Protein AF-A0A9D6EK93-F1 (afdb_monomer_lite)

pLDDT: mean 89.86, std 14.56, range [37.66, 98.38]

Foldseek 3Di:
DDPPPPPQPWDKAKWFFALDKDFDDPQLLVLQCVLCVVVVNNCVSVQWGIWGWTADPNDIDTATEGPVVNVVCNVPDDGRFIKIFTWTFRQDTPNRTYIYTDDMDGDDDD

Radius of gyration: 14.49 Å; chains: 1; bounding box: 27×33×51 Å

Sequence (110 aa):
MKERIAEEIPIRSTAAYSGQFRAIPEDSRRLIAAWAESFNIPGMPQAFQRELKVVEAGIAYWVPVQEVLVRSMTAELRLKEEIELYVIYIGQVEGRHLFLVNEFVHEVPH

Secondary structure (DSSP, 8-state):
---------PEEEEEEEEEEEEEPPHHHHHHHHHHHHHTT-TTSGGGEEEEEEEEETTEEEEEEEEHHHHHHHHHHPPTT-EEEEEEEEEEEETTEEEEEEEEEE-----

Structure (mmCIF, N/CA/C/O backbone):
data_AF-A0A9D6EK93-F1
#
_entry.id   AF-A0A9D6EK93-F1
#
loop_
_atom_site.group_PDB
_atom_site.id
_atom_site.type_symbol
_atom_site.label_atom_id
_atom_site.label_alt_id
_atom_site.label_comp_id
_atom_site.label_asym_id
_atom_site.label_entity_id
_atom_site.label_seq_id
_atom_site.pdbx_PDB_ins_code
_atom_site.Cartn_x
_atom_site.Cartn_y
_atom_site.Cartn_z
_atom_site.occupancy
_atom_site.B_iso_or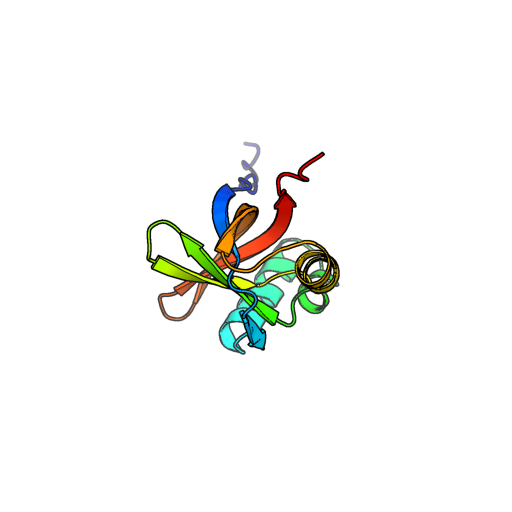_equiv
_atom_site.auth_seq_id
_atom_site.auth_comp_id
_atom_site.auth_asym_id
_atom_site.auth_atom_id
_atom_site.pdbx_PDB_model_num
ATOM 1 N N . MET A 1 1 ? -7.573 9.902 -34.364 1.00 37.66 1 MET A N 1
ATOM 2 C CA . MET A 1 1 ? -8.199 9.132 -33.271 1.00 37.66 1 MET A CA 1
ATOM 3 C C . MET A 1 1 ? -7.282 9.290 -32.071 1.00 37.66 1 MET A C 1
ATOM 5 O O . MET A 1 1 ? -6.190 8.751 -32.111 1.00 37.66 1 MET A O 1
ATOM 9 N N . LYS A 1 2 ? -7.616 10.175 -31.121 1.00 38.91 2 LYS A N 1
ATOM 10 C CA . LYS A 1 2 ? -6.791 10.388 -29.923 1.00 38.91 2 LYS A CA 1
ATOM 11 C C . LYS A 1 2 ? -6.990 9.178 -29.018 1.00 38.91 2 LYS A C 1
ATOM 13 O O . LYS A 1 2 ? -8.119 8.926 -28.601 1.00 38.91 2 LYS A O 1
ATOM 18 N N . GLU A 1 3 ? -5.927 8.418 -28.798 1.00 43.94 3 GLU A N 1
ATOM 19 C CA . GLU A 1 3 ? -5.889 7.353 -27.805 1.00 43.94 3 GLU A CA 1
ATOM 20 C C . GLU A 1 3 ? -6.307 7.949 -26.459 1.00 43.94 3 GLU A C 1
ATOM 22 O O . GLU A 1 3 ? -5.723 8.925 -25.982 1.00 43.94 3 GLU A O 1
ATOM 27 N N . ARG A 1 4 ? -7.384 7.408 -25.883 1.00 42.94 4 ARG A N 1
ATOM 28 C CA . ARG A 1 4 ? -7.703 7.612 -24.473 1.00 42.94 4 ARG A CA 1
ATOM 29 C C . ARG A 1 4 ? -6.539 6.986 -23.720 1.00 42.94 4 ARG A C 1
ATOM 31 O O . ARG A 1 4 ? -6.466 5.765 -23.619 1.00 42.94 4 ARG A O 1
ATOM 38 N N . ILE A 1 5 ? -5.617 7.827 -23.257 1.00 51.28 5 ILE A N 1
ATOM 39 C CA . ILE A 1 5 ? -4.729 7.491 -22.147 1.00 51.28 5 ILE A CA 1
ATOM 40 C C . ILE A 1 5 ? -5.654 6.865 -21.104 1.00 51.28 5 ILE A C 1
ATOM 42 O O . ILE A 1 5 ? -6.708 7.441 -20.820 1.00 51.28 5 ILE A O 1
ATOM 46 N N . ALA A 1 6 ? -5.354 5.650 -20.649 1.00 48.38 6 ALA A N 1
ATOM 47 C CA . ALA A 1 6 ? -6.052 5.083 -19.511 1.00 48.38 6 ALA A CA 1
ATOM 48 C C . ALA A 1 6 ? -5.869 6.094 -18.377 1.00 48.38 6 ALA A C 1
ATOM 50 O O . ALA A 1 6 ? -4.777 6.202 -17.830 1.00 48.38 6 ALA A O 1
ATOM 51 N N . GLU A 1 7 ? -6.881 6.930 -18.138 1.00 51.84 7 GLU A N 1
ATOM 52 C CA . GLU A 1 7 ? -6.898 7.822 -16.991 1.00 51.84 7 GLU A CA 1
ATOM 53 C C . GLU A 1 7 ? -6.687 6.905 -15.794 1.00 51.84 7 GLU A C 1
ATOM 55 O O . GLU A 1 7 ? -7.460 5.967 -15.587 1.00 51.84 7 GLU A O 1
ATOM 60 N N . GLU A 1 8 ? -5.576 7.091 -15.085 1.00 57.56 8 GLU A N 1
ATOM 61 C CA . GLU A 1 8 ? -5.361 6.457 -13.797 1.00 57.56 8 GLU A CA 1
ATOM 62 C C . GLU A 1 8 ? -6.556 6.879 -12.953 1.00 57.56 8 GLU A C 1
ATOM 64 O O . GLU A 1 8 ? -6.672 8.047 -12.602 1.00 57.56 8 GLU A O 1
ATOM 69 N N . ILE A 1 9 ? -7.519 5.984 -12.737 1.00 61.59 9 ILE A N 1
ATOM 70 C CA . ILE A 1 9 ? -8.671 6.302 -11.902 1.00 61.59 9 ILE A CA 1
ATOM 71 C C . ILE A 1 9 ? -8.177 6.098 -10.472 1.00 61.59 9 ILE A C 1
ATOM 73 O O . ILE A 1 9 ? -8.035 4.938 -10.070 1.00 61.59 9 ILE A O 1
ATOM 77 N N . PRO A 1 10 ? -7.860 7.163 -9.707 1.00 70.56 10 PRO A N 1
ATOM 78 C CA . PRO A 1 10 ? -7.551 6.998 -8.301 1.00 70.56 10 PRO A CA 1
ATOM 79 C C . PRO A 1 10 ? -8.768 6.367 -7.630 1.00 70.56 10 PRO A C 1
ATOM 81 O O . PRO A 1 10 ? -9.894 6.860 -7.735 1.00 70.56 10 PRO A O 1
ATOM 84 N N . ILE A 1 11 ? -8.542 5.241 -6.968 1.00 85.81 11 ILE A N 1
ATOM 85 C CA . ILE A 1 11 ? -9.569 4.556 -6.199 1.00 85.81 11 ILE A CA 1
ATOM 86 C C . ILE A 1 11 ? -9.495 5.124 -4.789 1.00 85.81 11 ILE A C 1
ATOM 88 O O . ILE A 1 11 ? -8.446 5.069 -4.146 1.00 85.81 11 ILE A O 1
ATOM 92 N N . ARG A 1 12 ? -10.616 5.667 -4.316 1.00 91.62 12 ARG A N 1
ATOM 93 C CA . ARG A 1 12 ? -10.810 6.014 -2.908 1.00 91.62 12 ARG A CA 1
ATOM 94 C C . ARG A 1 12 ? -11.448 4.818 -2.212 1.00 91.62 12 ARG A C 1
ATOM 96 O O . ARG A 1 12 ? -12.509 4.366 -2.639 1.00 91.62 12 ARG A O 1
ATOM 103 N N . SER A 1 13 ? -10.798 4.302 -1.177 1.00 92.31 13 SER A N 1
ATOM 104 C CA . SER A 1 13 ? -11.292 3.181 -0.368 1.00 92.31 13 SER A CA 1
ATOM 105 C C . SER A 1 13 ? -11.134 3.503 1.114 1.00 92.31 13 SER A C 1
ATOM 107 O O . SER A 1 13 ? -10.170 4.153 1.515 1.00 92.31 13 SER A O 1
ATOM 109 N N . THR A 1 14 ? -12.101 3.063 1.914 1.00 95.50 14 THR A N 1
ATOM 110 C CA . THR A 1 14 ? -12.101 3.223 3.368 1.00 95.50 14 THR A CA 1
ATOM 111 C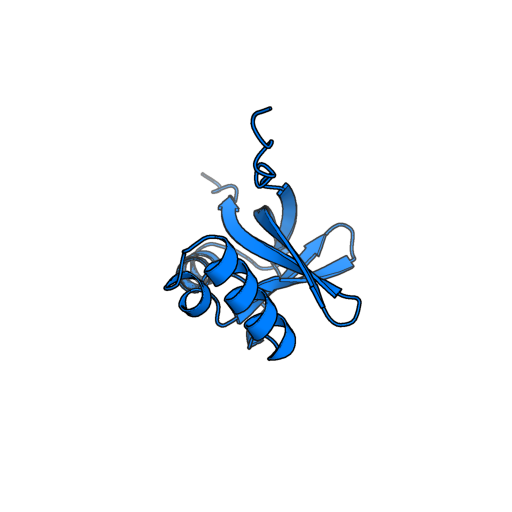 C . THR A 1 14 ? -11.640 1.918 4.005 1.00 95.50 14 THR A C 1
ATOM 113 O O . THR A 1 14 ? -12.235 0.865 3.775 1.00 95.50 14 THR A O 1
ATOM 116 N N . ALA A 1 15 ? -10.587 1.968 4.818 1.00 96.81 15 ALA A N 1
ATOM 117 C CA . ALA A 1 15 ? -10.027 0.785 5.458 1.00 96.81 15 ALA A CA 1
ATOM 118 C C . ALA A 1 15 ? -9.530 1.084 6.876 1.00 96.81 15 ALA A C 1
ATOM 120 O O . ALA A 1 15 ? -9.154 2.204 7.205 1.00 96.81 15 ALA A O 1
ATOM 121 N N . ALA A 1 16 ? -9.481 0.058 7.722 1.00 97.81 16 ALA A N 1
ATOM 122 C CA . ALA A 1 16 ? -8.935 0.171 9.067 1.00 97.81 16 ALA A CA 1
ATOM 123 C C . ALA A 1 16 ? -7.404 0.036 9.058 1.00 97.81 16 ALA A C 1
ATOM 125 O O . ALA A 1 16 ? -6.849 -0.952 8.554 1.00 97.81 16 ALA A O 1
ATOM 126 N N . TYR A 1 17 ? -6.719 0.997 9.680 1.00 98.06 17 TYR A N 1
ATOM 127 C CA . TYR A 1 17 ? -5.270 0.991 9.860 1.00 98.06 17 TYR A CA 1
ATOM 128 C C . TYR A 1 17 ? -4.832 -0.093 10.853 1.00 98.06 17 TYR A C 1
ATOM 130 O O . TYR A 1 17 ? -5.291 -0.144 11.996 1.00 98.06 17 TYR A O 1
ATOM 138 N N . SER A 1 18 ? -3.907 -0.970 10.448 1.00 97.75 18 SER A N 1
ATOM 139 C CA . SER A 1 18 ? -3.423 -2.051 11.324 1.00 97.75 18 SER A CA 1
ATOM 140 C C . SER A 1 18 ? -2.109 -1.750 12.051 1.00 97.75 18 SER A C 1
ATOM 142 O O . SER A 1 18 ? -1.737 -2.507 12.947 1.00 97.75 18 SER A O 1
ATOM 144 N N . GLY A 1 19 ? -1.366 -0.720 11.632 1.00 97.56 19 GLY A N 1
ATOM 145 C CA . GLY A 1 19 ? 0.002 -0.457 12.098 1.00 97.56 19 GLY A CA 1
ATOM 146 C C . GLY A 1 19 ? 1.048 -1.500 11.689 1.00 97.56 19 GLY A C 1
ATOM 147 O O . GLY A 1 19 ? 2.211 -1.379 12.071 1.00 97.56 19 GLY A O 1
ATOM 148 N N . GLN A 1 20 ? 0.672 -2.537 10.932 1.00 98.38 20 GLN A N 1
ATOM 149 C CA . GLN A 1 20 ? 1.595 -3.587 10.510 1.00 98.38 20 GLN A CA 1
ATOM 150 C C . GLN A 1 20 ? 2.200 -3.252 9.147 1.00 98.38 20 GLN A C 1
ATOM 152 O O . GLN A 1 20 ? 1.483 -3.119 8.154 1.00 98.38 20 GLN A O 1
ATOM 157 N N . PHE A 1 21 ? 3.529 -3.205 9.098 1.00 98.19 21 PHE A N 1
ATOM 158 C CA . PHE A 1 21 ? 4.297 -3.031 7.871 1.00 98.19 21 PHE A CA 1
ATOM 159 C C . PHE A 1 21 ? 5.160 -4.261 7.599 1.00 98.19 21 PHE A C 1
ATOM 161 O O . PHE A 1 21 ? 5.642 -4.913 8.528 1.00 98.19 21 PHE A O 1
ATOM 168 N N . ARG A 1 22 ? 5.401 -4.559 6.324 1.00 97.94 22 ARG A N 1
ATOM 169 C CA . ARG A 1 22 ? 6.382 -5.566 5.891 1.00 97.94 22 ARG A CA 1
ATOM 170 C C . ARG A 1 22 ? 7.152 -5.079 4.672 1.00 97.94 22 ARG A C 1
ATOM 172 O O . ARG A 1 22 ? 6.703 -4.160 3.998 1.00 97.94 22 ARG A O 1
ATOM 179 N N . ALA A 1 23 ? 8.290 -5.697 4.374 1.00 98.00 23 ALA A N 1
ATOM 180 C CA . ALA A 1 23 ? 9.004 -5.426 3.129 1.00 98.00 23 ALA A CA 1
ATOM 181 C C . ALA A 1 23 ? 8.154 -5.829 1.913 1.00 98.00 23 ALA A C 1
ATOM 183 O O . ALA A 1 23 ? 7.486 -6.866 1.948 1.00 98.00 23 ALA A O 1
ATOM 184 N N . ILE A 1 24 ? 8.209 -5.040 0.836 1.00 97.12 24 ILE A N 1
ATOM 185 C CA . ILE A 1 24 ? 7.515 -5.386 -0.412 1.00 97.12 24 ILE A CA 1
ATOM 186 C C . ILE A 1 24 ? 8.107 -6.693 -0.978 1.00 97.12 24 ILE A C 1
ATOM 188 O O . ILE A 1 24 ? 9.335 -6.820 -1.057 1.00 97.12 24 ILE A O 1
ATOM 192 N N . PRO A 1 25 ? 7.277 -7.669 -1.380 1.00 96.50 25 PRO A N 1
ATOM 193 C CA . PRO A 1 25 ? 7.715 -8.856 -2.111 1.00 96.50 25 PRO A CA 1
ATOM 194 C C . PRO A 1 25 ? 8.460 -8.521 -3.418 1.00 96.50 25 PRO A C 1
ATOM 196 O O . PRO A 1 25 ? 8.208 -7.502 -4.057 1.00 96.50 25 PRO A O 1
ATOM 199 N N . GLU A 1 26 ? 9.408 -9.360 -3.839 1.00 96.25 26 GLU A N 1
ATOM 200 C CA . GLU A 1 26 ? 10.242 -9.070 -5.019 1.00 96.25 26 GLU A CA 1
ATOM 201 C C . GLU A 1 26 ? 9.441 -8.983 -6.327 1.00 96.25 26 GLU A C 1
ATOM 203 O O . GLU A 1 26 ? 9.712 -8.137 -7.177 1.00 96.25 26 GLU A O 1
ATOM 208 N N . ASP A 1 27 ? 8.434 -9.834 -6.481 1.00 96.50 27 ASP A N 1
ATOM 209 C CA . ASP A 1 27 ? 7.501 -9.830 -7.606 1.00 96.50 27 ASP A CA 1
ATOM 210 C C . ASP A 1 27 ? 6.690 -8.522 -7.670 1.00 96.50 27 ASP A C 1
ATOM 212 O O . ASP A 1 27 ? 6.646 -7.886 -8.724 1.00 96.50 27 ASP A O 1
ATOM 216 N N . SER A 1 28 ? 6.171 -8.046 -6.533 1.00 97.12 28 SER A N 1
ATOM 217 C CA . SER A 1 28 ? 5.531 -6.732 -6.414 1.00 97.12 28 SER A CA 1
ATOM 218 C C . SER A 1 28 ? 6.499 -5.597 -6.781 1.00 97.12 28 SER A C 1
ATOM 220 O O . SER A 1 28 ? 6.131 -4.712 -7.549 1.00 97.12 28 SER A O 1
ATOM 222 N N . ARG A 1 29 ? 7.757 -5.622 -6.306 1.00 96.88 29 ARG A N 1
ATOM 223 C CA . ARG A 1 29 ? 8.769 -4.601 -6.663 1.00 96.88 29 ARG A CA 1
ATOM 224 C C . ARG A 1 29 ? 9.037 -4.543 -8.165 1.00 96.88 29 ARG A C 1
ATOM 226 O O . ARG A 1 29 ? 9.164 -3.452 -8.715 1.00 96.88 29 ARG A O 1
ATOM 233 N N . ARG A 1 30 ? 9.118 -5.701 -8.827 1.00 96.69 30 ARG A N 1
ATOM 234 C CA . ARG A 1 30 ? 9.317 -5.775 -10.283 1.00 96.69 30 ARG A CA 1
ATOM 235 C C . ARG A 1 30 ? 8.139 -5.173 -11.043 1.00 96.69 30 ARG A C 1
ATOM 237 O O . ARG A 1 30 ? 8.370 -4.420 -11.983 1.00 96.69 30 ARG A O 1
ATOM 244 N N . LEU A 1 31 ? 6.905 -5.440 -10.605 1.00 96.94 31 LEU A N 1
ATOM 245 C CA . LEU A 1 31 ? 5.720 -4.823 -11.206 1.00 96.94 31 LEU A CA 1
ATOM 246 C C . LEU A 1 31 ? 5.719 -3.299 -11.022 1.00 96.94 31 LEU A C 1
ATOM 248 O O . LEU A 1 31 ? 5.468 -2.579 -11.981 1.00 96.94 31 LEU A O 1
ATOM 252 N N . ILE A 1 32 ? 6.055 -2.807 -9.826 1.00 96.50 32 ILE A N 1
ATOM 253 C CA . ILE A 1 32 ? 6.156 -1.364 -9.548 1.00 96.50 32 ILE A CA 1
ATOM 254 C C . ILE A 1 32 ? 7.193 -0.700 -10.458 1.00 96.50 32 ILE A C 1
ATOM 256 O O . ILE A 1 32 ? 6.930 0.368 -11.004 1.00 96.50 32 ILE A O 1
ATOM 260 N N . ALA A 1 33 ? 8.354 -1.333 -10.648 1.00 96.62 33 ALA A N 1
ATOM 261 C CA . ALA A 1 33 ? 9.396 -0.824 -11.534 1.00 96.62 33 ALA A CA 1
ATOM 262 C C . ALA A 1 33 ? 8.938 -0.768 -12.998 1.00 96.62 33 ALA A C 1
ATOM 264 O O . ALA A 1 33 ? 9.079 0.273 -13.634 1.00 96.62 33 ALA A O 1
ATOM 265 N N . ALA A 1 34 ? 8.339 -1.850 -13.506 1.00 95.44 34 ALA A N 1
ATOM 266 C CA . ALA A 1 34 ? 7.834 -1.910 -14.877 1.00 95.44 34 ALA A CA 1
ATOM 267 C C . ALA A 1 34 ? 6.702 -0.899 -15.124 1.00 95.44 34 ALA A C 1
ATOM 269 O O . ALA A 1 34 ? 6.676 -0.226 -16.153 1.00 95.44 34 ALA A O 1
ATOM 270 N N . TRP A 1 35 ? 5.788 -0.752 -14.159 1.00 94.88 35 TRP A N 1
ATOM 271 C CA . TRP A 1 35 ? 4.745 0.268 -14.205 1.00 94.88 35 TRP A CA 1
ATOM 272 C C . TRP A 1 35 ? 5.365 1.669 -14.254 1.00 94.88 35 TRP A C 1
ATOM 274 O O . TRP A 1 35 ? 5.097 2.417 -15.189 1.00 94.88 35 TRP A O 1
ATOM 284 N N . ALA A 1 36 ? 6.278 2.002 -13.341 1.00 94.81 36 ALA A N 1
ATOM 285 C CA . ALA A 1 36 ? 6.922 3.313 -13.317 1.00 94.81 36 ALA A CA 1
ATOM 286 C C . ALA A 1 36 ? 7.704 3.630 -14.607 1.00 94.81 36 ALA A C 1
ATOM 288 O O . ALA A 1 36 ? 7.671 4.764 -15.082 1.00 94.81 36 ALA A O 1
ATOM 289 N N . GLU A 1 37 ? 8.375 2.638 -15.198 1.00 95.25 37 GLU A N 1
ATOM 290 C CA . GLU A 1 37 ? 9.051 2.774 -16.492 1.00 95.25 37 GLU A CA 1
ATOM 291 C C . GLU A 1 37 ? 8.055 3.079 -17.620 1.00 95.25 37 GLU A C 1
ATOM 293 O O . GLU A 1 37 ? 8.284 3.999 -18.404 1.00 95.25 37 GLU A O 1
ATOM 298 N N . SER A 1 38 ? 6.910 2.387 -17.654 1.00 93.38 38 SER A N 1
ATOM 299 C CA . SER A 1 38 ? 5.874 2.603 -18.677 1.00 93.38 38 SER A CA 1
ATOM 300 C C . SER A 1 38 ? 5.259 4.009 -18.649 1.00 93.38 38 SER A C 1
ATOM 302 O O . SER A 1 38 ? 4.839 4.514 -19.689 1.00 93.38 38 SER A O 1
ATOM 304 N N . PHE A 1 39 ? 5.270 4.663 -17.483 1.00 89.75 39 PHE A N 1
ATOM 305 C CA . PHE A 1 39 ? 4.809 6.043 -17.291 1.00 89.75 39 PHE A CA 1
ATOM 306 C C . PHE A 1 39 ? 5.951 7.076 -17.288 1.00 89.75 39 PHE A C 1
ATOM 308 O O . PHE A 1 39 ? 5.705 8.262 -17.079 1.00 89.75 39 PHE A O 1
ATOM 315 N N . ASN A 1 40 ? 7.196 6.656 -17.548 1.00 93.06 40 ASN A N 1
ATOM 316 C CA . ASN A 1 40 ? 8.389 7.508 -17.545 1.00 93.06 40 ASN A CA 1
ATOM 317 C C . ASN A 1 40 ? 8.635 8.231 -16.198 1.00 93.06 40 ASN A C 1
ATOM 319 O O . ASN A 1 40 ? 8.985 9.412 -16.160 1.00 93.06 40 ASN A O 1
ATOM 323 N N . ILE A 1 41 ? 8.471 7.507 -15.081 1.00 90.38 41 ILE A N 1
ATOM 324 C CA . ILE A 1 41 ? 8.660 7.999 -13.703 1.00 90.38 41 ILE A CA 1
ATOM 325 C C . ILE A 1 41 ? 9.755 7.184 -12.971 1.00 90.38 41 ILE A C 1
ATOM 327 O O . ILE A 1 41 ? 9.490 6.513 -11.971 1.00 90.38 41 ILE A O 1
ATOM 331 N N . PRO A 1 42 ? 11.022 7.219 -13.422 1.00 80.75 42 PRO A N 1
ATOM 332 C CA . PRO A 1 42 ? 12.072 6.283 -12.985 1.00 80.75 42 PRO A CA 1
ATOM 333 C C . PRO A 1 42 ? 12.475 6.369 -11.496 1.00 80.75 42 PRO A C 1
ATOM 335 O O . PRO A 1 42 ? 13.121 5.454 -10.986 1.00 80.75 42 PRO A O 1
ATOM 338 N N . GLY A 1 43 ? 12.118 7.454 -10.798 1.00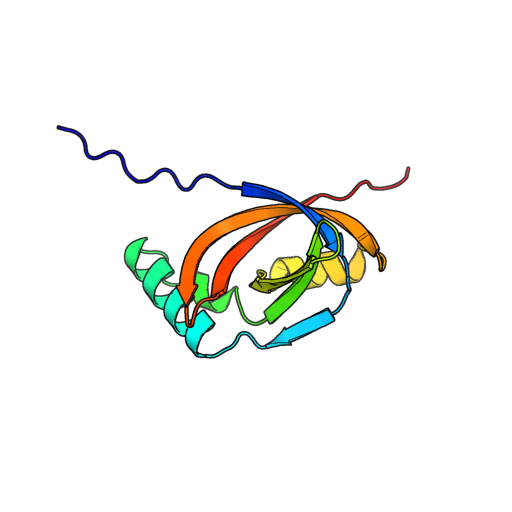 88.19 43 GLY A N 1
ATOM 339 C CA . GLY A 1 43 ? 12.378 7.653 -9.362 1.00 88.19 43 GLY A CA 1
ATOM 340 C C . GLY A 1 43 ? 11.251 7.185 -8.430 1.00 88.19 43 GLY A C 1
ATOM 341 O O . GLY A 1 43 ? 11.390 7.241 -7.209 1.00 88.19 43 GLY A O 1
ATOM 342 N N . MET A 1 44 ? 10.120 6.755 -8.992 1.00 89.94 44 MET A N 1
ATOM 343 C CA . MET A 1 44 ? 8.944 6.338 -8.228 1.00 89.94 44 MET A CA 1
ATOM 344 C C . MET A 1 44 ? 9.142 5.009 -7.477 1.00 89.94 44 MET A C 1
ATOM 346 O O . MET A 1 44 ? 8.738 4.930 -6.317 1.00 89.94 44 MET A O 1
ATOM 350 N N . PRO A 1 45 ? 9.784 3.964 -8.046 1.00 93.81 45 PRO A N 1
ATOM 351 C CA . PRO A 1 45 ? 9.909 2.677 -7.358 1.00 93.81 45 PRO A CA 1
ATOM 352 C C . PRO A 1 45 ? 10.651 2.757 -6.019 1.00 93.81 45 PRO A C 1
ATOM 354 O O . PRO A 1 45 ? 10.334 2.013 -5.096 1.00 93.81 45 PRO A O 1
ATOM 357 N N . GLN A 1 46 ? 11.608 3.679 -5.879 1.00 94.00 46 GLN A N 1
ATOM 358 C CA . GLN A 1 46 ? 12.398 3.874 -4.659 1.00 94.00 46 GLN A CA 1
ATOM 359 C C . GLN A 1 46 ? 11.566 4.457 -3.506 1.00 94.00 46 GLN A C 1
ATOM 361 O O . GLN A 1 46 ? 11.943 4.298 -2.341 1.00 94.00 46 GLN A O 1
ATOM 366 N N . ALA A 1 47 ? 10.435 5.101 -3.819 1.00 94.38 47 ALA A N 1
ATOM 367 C CA . ALA A 1 47 ? 9.488 5.583 -2.822 1.00 94.38 47 ALA A CA 1
ATOM 368 C C . ALA A 1 47 ? 8.739 4.432 -2.134 1.00 94.38 47 ALA A C 1
ATOM 370 O O . ALA A 1 47 ? 8.244 4.623 -1.029 1.00 94.38 47 ALA A O 1
ATOM 371 N N . PHE A 1 48 ? 8.687 3.240 -2.738 1.00 96.00 48 PHE A N 1
ATOM 372 C CA . PHE A 1 48 ? 7.974 2.081 -2.210 1.00 96.00 48 PHE A CA 1
ATOM 373 C C . PHE A 1 48 ? 8.960 1.034 -1.692 1.00 96.00 48 PHE A C 1
ATOM 375 O O . PHE A 1 48 ? 9.604 0.323 -2.463 1.00 96.00 48 PHE A O 1
ATOM 382 N N . GLN A 1 49 ? 9.056 0.894 -0.368 1.00 96.38 49 GLN A N 1
ATOM 383 C CA . GLN A 1 49 ? 9.890 -0.146 0.257 1.00 96.38 49 GLN A CA 1
ATOM 384 C C . GLN A 1 49 ? 9.077 -1.108 1.123 1.00 96.38 49 GLN A C 1
ATOM 386 O O . GLN A 1 49 ? 9.471 -2.267 1.308 1.00 96.38 49 GLN A O 1
ATOM 391 N N . ARG A 1 50 ? 7.921 -0.654 1.619 1.00 97.75 50 ARG A N 1
ATOM 392 C CA . ARG A 1 50 ? 7.051 -1.418 2.512 1.00 97.75 50 ARG A CA 1
ATOM 393 C C . ARG A 1 50 ? 5.618 -1.514 2.003 1.00 97.75 50 ARG A C 1
ATOM 395 O O . ARG A 1 5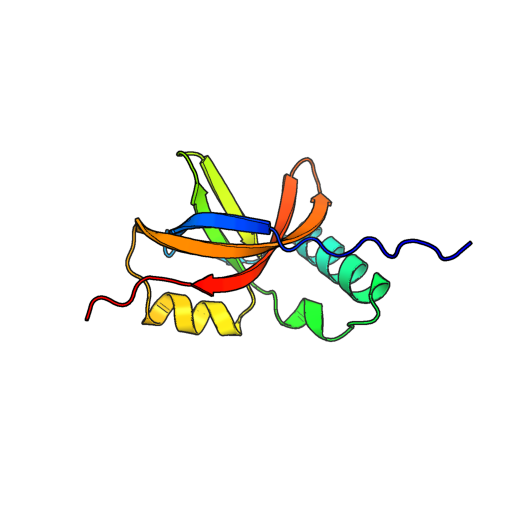0 ? 5.123 -0.642 1.295 1.00 97.75 50 ARG A O 1
ATOM 402 N N . GLU A 1 51 ? 4.961 -2.596 2.397 1.00 98.31 51 GLU A N 1
ATOM 403 C CA . GLU A 1 51 ? 3.510 -2.736 2.324 1.00 98.31 51 GLU A CA 1
ATOM 404 C C . GLU A 1 51 ? 2.919 -2.452 3.703 1.00 98.31 51 GLU A C 1
ATOM 406 O O . GLU A 1 51 ? 3.426 -2.949 4.715 1.00 98.31 51 GLU A O 1
ATOM 411 N N . LEU A 1 52 ? 1.833 -1.686 3.731 1.00 98.25 52 LEU A N 1
ATOM 412 C CA . LEU A 1 52 ? 0.960 -1.531 4.885 1.00 98.25 52 LEU A CA 1
ATOM 413 C C . LEU A 1 52 ? -0.131 -2.600 4.823 1.00 98.25 52 LEU A C 1
ATOM 415 O O . LEU A 1 52 ? -0.737 -2.814 3.772 1.00 98.25 52 LEU A O 1
ATOM 419 N N . LYS A 1 53 ? -0.423 -3.243 5.954 1.00 98.25 53 LYS A N 1
ATOM 420 C CA . LYS A 1 53 ? -1.644 -4.036 6.083 1.00 98.25 53 LYS A CA 1
ATOM 421 C C . LYS A 1 53 ? -2.818 -3.143 6.460 1.00 98.25 53 LYS A C 1
ATOM 423 O O . LYS A 1 53 ? -2.760 -2.426 7.462 1.00 98.25 53 LYS A O 1
ATOM 428 N N . VAL A 1 54 ? -3.905 -3.262 5.718 1.00 97.56 54 VAL A N 1
ATOM 429 C CA . VAL A 1 54 ? -5.185 -2.608 6.008 1.00 97.56 54 VAL A CA 1
ATOM 430 C C . VAL A 1 54 ? -6.304 -3.637 6.007 1.00 97.56 54 VAL A C 1
ATOM 432 O O . VAL A 1 54 ? -6.147 -4.727 5.451 1.00 97.56 54 VAL A O 1
ATOM 435 N N . VAL A 1 55 ? -7.407 -3.327 6.683 1.00 97.56 55 VAL A N 1
ATOM 436 C CA . VAL A 1 55 ? -8.573 -4.215 6.742 1.00 97.56 55 VAL A CA 1
ATOM 437 C C . VAL A 1 55 ? -9.795 -3.478 6.218 1.00 97.56 55 VAL A C 1
ATOM 439 O O . VAL A 1 55 ? -10.230 -2.507 6.824 1.00 97.56 55 VAL A O 1
ATOM 442 N N . GLU A 1 56 ? -10.365 -3.960 5.120 1.00 94.88 56 GLU A N 1
ATOM 443 C CA . GLU A 1 56 ? -11.593 -3.430 4.520 1.00 94.88 56 GLU A CA 1
ATOM 444 C C . GLU A 1 56 ? -12.644 -4.544 4.531 1.00 94.88 56 GLU A C 1
ATOM 446 O O . GLU A 1 56 ? -12.376 -5.665 4.093 1.00 94.88 56 GLU A O 1
ATOM 451 N N . ALA A 1 57 ? -13.819 -4.272 5.109 1.00 92.88 57 ALA A N 1
ATOM 452 C CA . ALA A 1 57 ? -14.915 -5.242 5.249 1.00 92.88 57 ALA A CA 1
ATOM 453 C C . ALA A 1 57 ? -14.493 -6.616 5.836 1.00 92.88 57 ALA A C 1
ATOM 455 O O . ALA A 1 57 ? -15.017 -7.663 5.462 1.00 92.88 57 ALA A O 1
ATOM 456 N N . GLY A 1 58 ? -13.525 -6.624 6.761 1.00 93.44 58 GLY A N 1
ATOM 457 C CA . GLY A 1 58 ? -12.994 -7.844 7.388 1.00 93.44 58 GLY A CA 1
ATOM 458 C C . GLY A 1 58 ? -11.948 -8.603 6.560 1.00 93.44 58 GLY A C 1
ATOM 459 O O . GLY A 1 58 ? -11.387 -9.584 7.049 1.00 93.44 58 GLY A O 1
ATOM 460 N N . ILE A 1 59 ? -11.634 -8.143 5.347 1.00 95.06 59 ILE A N 1
ATOM 461 C CA . ILE A 1 59 ? -10.604 -8.716 4.476 1.00 95.06 59 ILE A CA 1
ATOM 462 C C . ILE A 1 59 ? -9.306 -7.930 4.657 1.00 95.06 59 ILE A C 1
ATOM 464 O O . ILE A 1 59 ? -9.297 -6.700 4.639 1.00 95.06 59 ILE A O 1
ATOM 468 N N . ALA A 1 60 ? -8.197 -8.644 4.858 1.00 96.25 60 ALA A N 1
ATOM 469 C CA . ALA A 1 60 ? -6.885 -8.034 5.029 1.00 96.25 60 ALA A CA 1
ATOM 470 C C . ALA A 1 60 ? -6.153 -7.907 3.689 1.00 96.25 60 ALA A C 1
ATOM 472 O O . ALA A 1 60 ? -5.919 -8.907 3.008 1.00 96.25 60 ALA A O 1
ATOM 473 N N . TYR A 1 61 ? -5.704 -6.695 3.383 1.00 95.75 61 TYR A N 1
ATOM 474 C CA . TYR A 1 61 ? -4.925 -6.378 2.192 1.00 95.75 61 TYR A CA 1
ATOM 475 C C . TYR A 1 61 ? -3.542 -5.880 2.583 1.00 95.75 61 TYR A C 1
ATOM 477 O O . TYR A 1 61 ? -3.385 -5.197 3.593 1.00 95.75 61 TYR A O 1
ATOM 485 N N . TRP A 1 62 ? -2.543 -6.216 1.770 1.00 97.31 62 TRP A N 1
ATOM 486 C CA . TRP A 1 62 ? -1.207 -5.638 1.853 1.00 97.31 62 TRP A CA 1
ATOM 487 C C . TRP A 1 62 ? -1.014 -4.718 0.659 1.00 97.31 62 TRP A C 1
ATOM 489 O O . TRP A 1 62 ? -1.030 -5.183 -0.479 1.00 97.31 62 TRP A O 1
ATOM 499 N N . VAL A 1 63 ? -0.860 -3.426 0.927 1.00 97.06 63 VAL A N 1
ATOM 500 C CA . VAL A 1 63 ? -0.784 -2.387 -0.101 1.00 97.06 63 VAL A CA 1
ATOM 501 C C . VAL A 1 63 ? 0.569 -1.683 -0.018 1.00 97.06 63 VAL A C 1
ATOM 503 O O . VAL A 1 63 ? 0.938 -1.211 1.062 1.00 97.06 63 VAL A O 1
ATOM 506 N N . PRO A 1 64 ? 1.360 -1.637 -1.107 1.00 97.75 64 PRO A N 1
ATOM 507 C CA . PRO A 1 64 ? 2.563 -0.819 -1.145 1.00 97.75 64 PRO A CA 1
ATOM 508 C C . PRO A 1 64 ? 2.244 0.636 -0.812 1.00 97.75 64 PRO A C 1
ATOM 510 O O . PRO A 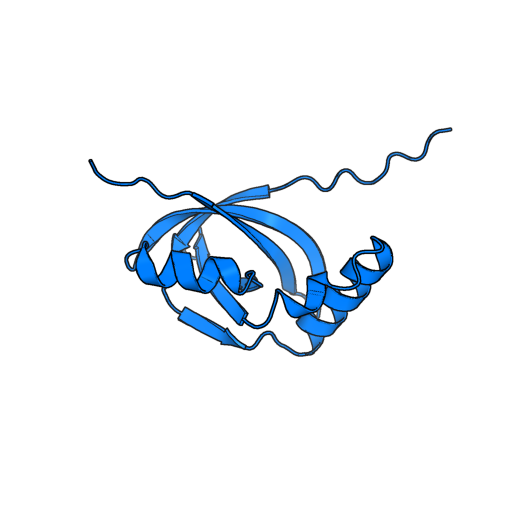1 64 ? 1.301 1.217 -1.346 1.00 97.75 64 PRO A O 1
ATOM 513 N N . VAL A 1 65 ? 3.046 1.225 0.065 1.00 97.44 65 VAL A N 1
ATOM 514 C CA . VAL A 1 65 ? 2.861 2.594 0.547 1.00 97.44 65 VAL A CA 1
ATOM 515 C C . VAL A 1 65 ? 4.156 3.372 0.378 1.00 97.44 65 VAL A C 1
ATOM 517 O O . VAL A 1 65 ? 5.248 2.823 0.549 1.00 97.44 65 VAL A O 1
ATOM 520 N N . GLN A 1 66 ? 4.042 4.650 0.019 1.00 95.81 66 GLN A N 1
ATOM 521 C CA . GLN A 1 66 ? 5.212 5.509 -0.082 1.00 95.81 66 GLN A CA 1
ATOM 522 C C . GLN A 1 66 ? 5.861 5.699 1.296 1.00 95.81 66 GLN A C 1
ATOM 524 O O . GLN A 1 66 ? 5.186 5.968 2.290 1.00 95.81 66 GLN A O 1
ATOM 529 N N . GLU A 1 67 ? 7.187 5.625 1.362 1.00 94.50 67 GLU A N 1
ATOM 530 C CA . GLU A 1 67 ? 7.956 5.721 2.608 1.00 94.50 67 GLU A CA 1
ATOM 531 C C . GLU A 1 67 ? 7.724 7.033 3.372 1.00 94.50 67 GLU A C 1
ATOM 533 O O . GLU A 1 67 ? 7.788 7.052 4.603 1.00 94.50 67 GLU A O 1
ATOM 538 N N . VAL A 1 68 ? 7.410 8.120 2.658 1.00 94.06 68 VAL A N 1
ATOM 539 C CA . VAL A 1 68 ? 7.024 9.400 3.268 1.00 94.06 68 VAL A CA 1
ATOM 540 C C . VAL A 1 68 ? 5.723 9.279 4.067 1.00 94.06 68 VAL A C 1
ATOM 542 O O . VAL A 1 68 ? 5.660 9.771 5.192 1.00 94.06 68 VAL A O 1
ATOM 545 N N . LEU A 1 69 ? 4.732 8.544 3.552 1.00 96.12 69 LEU A N 1
ATOM 546 C CA . LEU A 1 69 ? 3.443 8.343 4.216 1.00 96.12 69 LEU A CA 1
ATOM 547 C C . LEU A 1 69 ? 3.569 7.420 5.421 1.00 96.12 69 LEU A C 1
ATOM 549 O O . LEU A 1 69 ? 2.883 7.629 6.413 1.00 96.12 69 LEU A O 1
ATOM 553 N N . VAL A 1 70 ? 4.475 6.435 5.383 1.00 96.00 70 VAL A N 1
ATOM 554 C CA . VAL A 1 70 ? 4.673 5.528 6.525 1.00 96.00 70 VAL A CA 1
ATOM 555 C C . VAL A 1 70 ? 5.021 6.302 7.798 1.00 96.00 70 VAL A C 1
ATOM 557 O O . VAL A 1 70 ? 4.553 5.949 8.882 1.00 96.00 70 VAL A O 1
ATOM 560 N N . ARG A 1 71 ? 5.830 7.364 7.683 1.00 91.88 71 ARG A N 1
ATOM 561 C CA . ARG A 1 71 ? 6.200 8.207 8.830 1.00 91.88 71 ARG A CA 1
ATOM 562 C C . ARG A 1 71 ? 4.985 8.932 9.406 1.00 91.88 71 ARG A C 1
ATOM 564 O O . ARG A 1 71 ? 4.763 8.820 10.608 1.00 91.88 71 ARG A O 1
ATOM 571 N N . SER A 1 72 ? 4.201 9.601 8.560 1.00 95.12 72 SER A N 1
ATOM 572 C CA . SER A 1 72 ? 2.973 10.296 8.968 1.00 95.12 72 SER A CA 1
ATOM 573 C C . SER A 1 72 ? 1.951 9.331 9.564 1.00 95.12 72 SER A C 1
ATOM 575 O O . SER A 1 72 ? 1.526 9.517 10.696 1.00 95.12 72 SER A O 1
ATOM 577 N N . MET A 1 73 ? 1.671 8.211 8.892 1.00 96.31 73 MET A N 1
ATOM 578 C CA . MET A 1 73 ? 0.751 7.180 9.386 1.00 96.31 73 MET A CA 1
ATOM 579 C C . MET A 1 73 ? 1.154 6.639 10.762 1.00 96.31 73 MET A C 1
ATOM 581 O O . MET A 1 73 ? 0.308 6.420 11.620 1.00 96.31 73 MET A O 1
ATOM 585 N N . THR A 1 74 ? 2.452 6.425 10.996 1.00 95.50 74 THR A N 1
ATOM 586 C CA . THR A 1 74 ? 2.944 5.935 12.295 1.00 95.50 74 THR A CA 1
ATOM 587 C C . THR A 1 74 ? 2.796 6.981 13.402 1.00 95.50 74 THR A C 1
ATOM 589 O O . THR A 1 74 ? 2.610 6.614 14.560 1.00 95.50 74 THR A O 1
ATOM 592 N N . ALA A 1 75 ? 2.912 8.267 13.066 1.00 95.00 75 ALA A N 1
ATOM 593 C CA . ALA A 1 75 ? 2.831 9.362 14.027 1.00 95.00 75 ALA A CA 1
ATOM 594 C C . ALA A 1 75 ? 1.386 9.782 14.339 1.00 95.00 75 ALA A C 1
ATOM 596 O O . ALA A 1 75 ? 1.101 10.188 15.464 1.00 95.00 75 ALA A O 1
ATOM 597 N N . GLU A 1 76 ? 0.500 9.698 13.350 1.00 95.19 76 GLU A N 1
ATOM 598 C CA . GLU A 1 76 ? -0.825 10.323 13.387 1.00 95.19 76 GLU A CA 1
ATOM 599 C C . GLU A 1 76 ? -1.949 9.310 13.642 1.00 95.19 76 GLU A C 1
ATOM 601 O O . GLU A 1 76 ? -2.919 9.648 14.319 1.00 95.19 76 GLU A O 1
ATOM 606 N N . LEU A 1 77 ? -1.808 8.063 13.170 1.00 96.44 77 LEU A N 1
ATOM 607 C CA . LEU A 1 77 ? -2.894 7.081 13.189 1.00 96.44 77 LEU A CA 1
ATOM 608 C C . LEU A 1 77 ? -2.839 6.133 14.387 1.00 96.44 77 LEU A C 1
ATOM 610 O O . LEU A 1 77 ? -1.791 5.619 14.792 1.00 96.44 77 LEU A O 1
ATOM 614 N N . ARG A 1 78 ? -4.020 5.802 14.901 1.00 96.44 78 ARG A N 1
ATOM 615 C CA . ARG A 1 78 ? -4.241 4.804 15.949 1.00 96.44 78 ARG A CA 1
ATOM 616 C C . ARG A 1 78 ? -4.630 3.463 15.342 1.00 96.44 78 ARG A C 1
ATOM 618 O O . ARG A 1 78 ? -5.238 3.370 14.281 1.00 96.44 78 ARG A O 1
ATOM 625 N N . LEU A 1 79 ? -4.314 2.380 16.048 1.00 96.38 79 LEU A N 1
ATOM 626 C CA . LEU A 1 79 ? -4.722 1.045 15.613 1.00 96.38 79 LEU A CA 1
ATOM 627 C C . LEU A 1 79 ? -6.246 0.960 15.473 1.00 96.38 79 LEU A C 1
ATOM 629 O O . LEU A 1 79 ? -6.973 1.339 16.391 1.00 96.38 79 LEU A O 1
ATOM 633 N N . LYS A 1 80 ? -6.696 0.369 14.362 1.00 95.88 80 LYS A N 1
ATOM 634 C CA . LYS A 1 80 ? -8.102 0.227 13.954 1.00 95.88 80 LYS A CA 1
ATOM 635 C C . LYS A 1 80 ? -8.805 1.542 13.612 1.00 95.88 80 LYS A C 1
ATOM 637 O O . LYS A 1 80 ? -10.015 1.515 13.413 1.00 95.88 80 LYS A O 1
ATOM 642 N N . GLU A 1 81 ? -8.079 2.655 13.544 1.00 95.88 81 GLU A N 1
ATOM 643 C CA . GLU A 1 81 ? -8.618 3.906 13.019 1.00 95.88 81 GLU A CA 1
ATOM 644 C C . GLU A 1 81 ? -9.046 3.712 11.567 1.00 95.88 81 GLU A C 1
ATOM 646 O O . GLU A 1 81 ? -8.339 3.073 10.780 1.00 95.88 81 GLU A O 1
ATOM 651 N N . GLU A 1 82 ? -10.234 4.213 11.249 1.00 96.44 82 GLU A N 1
ATOM 652 C CA . GLU A 1 82 ? -10.752 4.213 9.893 1.00 96.44 82 GLU A CA 1
ATOM 653 C C . GLU A 1 82 ? -10.078 5.341 9.116 1.00 96.44 82 GLU A C 1
ATOM 655 O O . GLU A 1 82 ? -10.086 6.495 9.542 1.00 96.44 82 GLU A O 1
ATOM 660 N N . ILE A 1 83 ? -9.455 4.984 7.998 1.00 96.75 83 ILE A N 1
ATOM 661 C CA . ILE A 1 83 ? -8.749 5.915 7.129 1.00 96.75 83 ILE A CA 1
ATOM 662 C C . ILE A 1 83 ? -9.258 5.777 5.705 1.00 96.75 83 ILE A C 1
ATOM 664 O O . ILE A 1 83 ? -9.630 4.690 5.253 1.00 96.75 83 ILE A O 1
ATOM 668 N N . GLU A 1 84 ? -9.225 6.880 4.977 1.00 96.56 84 GLU A N 1
ATOM 669 C CA . GLU A 1 84 ? -9.438 6.875 3.541 1.00 96.56 84 GLU A CA 1
ATOM 670 C C . GLU A 1 84 ? -8.092 6.786 2.837 1.00 96.56 84 GLU A C 1
ATOM 672 O O . GLU A 1 84 ? -7.174 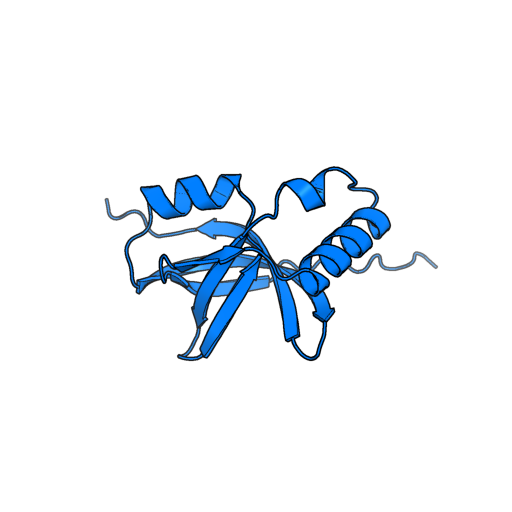7.551 3.126 1.00 96.56 84 GLU A O 1
ATOM 677 N N . LEU A 1 85 ? -7.976 5.853 1.902 1.00 95.94 85 LEU A N 1
ATOM 678 C CA . LEU A 1 85 ? -6.793 5.645 1.083 1.00 95.94 85 LEU A CA 1
ATOM 679 C C . LEU A 1 85 ? -7.091 6.053 -0.350 1.00 95.94 85 LEU A C 1
ATOM 681 O O . LEU A 1 85 ? -8.093 5.627 -0.930 1.00 95.94 85 LEU A O 1
ATOM 685 N N . TYR A 1 86 ? -6.170 6.808 -0.935 1.00 94.62 86 TYR A N 1
ATOM 686 C CA . TYR A 1 86 ? -6.137 7.068 -2.367 1.00 94.62 86 TYR A CA 1
ATOM 687 C C . TYR A 1 86 ? -5.100 6.151 -2.992 1.00 94.62 86 TYR A C 1
ATOM 689 O O . TYR A 1 86 ? -3.897 6.261 -2.714 1.00 94.62 86 TYR A O 1
ATOM 697 N N . VAL A 1 87 ? -5.581 5.225 -3.821 1.00 94.31 87 VAL A N 1
ATOM 698 C CA . VAL A 1 87 ? -4.746 4.185 -4.414 1.00 94.31 87 VAL A CA 1
ATOM 699 C C . VAL A 1 87 ? -4.786 4.177 -5.937 1.00 94.31 87 VAL A C 1
ATOM 701 O O . VAL A 1 87 ? -5.802 4.502 -6.549 1.00 94.31 87 VAL A O 1
ATOM 704 N N . ILE A 1 88 ? -3.683 3.753 -6.554 1.00 93.56 88 ILE A N 1
ATOM 705 C CA . ILE A 1 88 ? -3.594 3.483 -7.995 1.00 93.56 88 ILE A CA 1
ATOM 706 C C . ILE A 1 88 ? -3.470 1.979 -8.212 1.00 93.56 88 ILE A C 1
ATOM 708 O O . ILE A 1 88 ? -2.574 1.343 -7.659 1.00 93.56 88 ILE A O 1
ATOM 712 N N . TYR A 1 89 ? -4.344 1.405 -9.039 1.00 94.00 89 TYR A N 1
ATOM 713 C CA . TYR A 1 89 ? -4.204 0.022 -9.490 1.00 94.00 89 TYR A CA 1
ATOM 714 C C . TYR A 1 89 ? -3.135 -0.081 -10.578 1.00 94.00 89 TYR A C 1
ATOM 716 O O . TYR A 1 89 ? -3.253 0.573 -11.612 1.00 94.00 89 TYR A O 1
ATOM 724 N N . ILE A 1 90 ? -2.128 -0.934 -10.375 1.00 94.19 90 ILE A N 1
ATOM 725 C CA . ILE A 1 90 ? -1.022 -1.084 -11.339 1.00 94.19 90 ILE A CA 1
ATOM 726 C C . ILE A 1 90 ? -0.955 -2.462 -12.002 1.00 94.19 90 ILE A C 1
ATOM 728 O O . ILE A 1 90 ? -0.093 -2.704 -12.844 1.00 94.19 90 ILE A O 1
ATOM 732 N N . GLY A 1 91 ? -1.855 -3.376 -11.633 1.00 94.81 91 GLY A N 1
ATOM 733 C CA . GLY A 1 91 ? -1.940 -4.707 -12.227 1.00 94.81 91 GLY A CA 1
ATOM 734 C C . GLY A 1 91 ? -2.033 -5.831 -11.202 1.00 94.81 91 GLY A C 1
ATOM 735 O O . GLY A 1 91 ? -2.365 -5.629 -10.033 1.00 94.81 91 GLY A O 1
ATOM 736 N N . GLN A 1 92 ? -1.747 -7.044 -11.667 1.00 95.50 92 GLN A N 1
ATOM 737 C CA . GLN A 1 92 ? -1.829 -8.269 -10.882 1.00 95.50 92 GLN A CA 1
ATOM 738 C C . GLN A 1 92 ? -0.509 -9.039 -10.973 1.00 95.50 92 GLN A C 1
ATOM 740 O O . GLN A 1 92 ? 0.085 -9.130 -12.046 1.00 95.50 92 GLN A O 1
ATOM 745 N N . VAL A 1 93 ? -0.068 -9.618 -9.857 1.00 93.12 93 VAL A N 1
ATOM 746 C CA . VAL A 1 93 ? 1.125 -10.470 -9.778 1.00 93.12 93 VAL A CA 1
ATOM 747 C C . VAL A 1 93 ? 0.822 -11.708 -8.940 1.00 93.12 93 VAL A C 1
ATOM 749 O O . VAL A 1 93 ? 0.280 -11.589 -7.842 1.00 93.12 93 VAL A O 1
ATOM 752 N N . GLU A 1 94 ? 1.108 -12.902 -9.468 1.00 91.19 94 GLU A N 1
ATOM 753 C CA . GLU A 1 94 ? 0.848 -14.185 -8.783 1.00 91.19 94 GLU A CA 1
ATOM 754 C C . GLU A 1 94 ? -0.588 -14.291 -8.221 1.00 91.19 94 GLU A C 1
ATOM 756 O O . GLU A 1 94 ? -0.818 -14.675 -7.075 1.00 91.19 94 GLU A O 1
ATOM 761 N N . GLY A 1 95 ? -1.580 -13.855 -9.004 1.00 89.81 95 GLY A N 1
ATOM 762 C CA . GLY A 1 95 ? -2.985 -13.854 -8.588 1.00 89.81 95 GLY A CA 1
ATOM 763 C C . GLY A 1 95 ? -3.396 -12.711 -7.644 1.00 89.81 95 GLY A C 1
ATOM 764 O O . GLY A 1 95 ? -4.586 -12.560 -7.378 1.00 89.81 95 GLY A O 1
ATOM 765 N N . ARG A 1 96 ? -2.469 -11.860 -7.184 1.00 91.62 96 ARG A N 1
ATOM 766 C CA . ARG A 1 96 ? -2.723 -10.744 -6.251 1.00 91.62 96 ARG A CA 1
ATOM 767 C C . ARG A 1 96 ? -2.835 -9.410 -6.985 1.00 91.62 96 ARG A C 1
ATOM 769 O O . ARG A 1 96 ? -1.926 -9.045 -7.726 1.00 91.62 96 ARG A O 1
ATOM 776 N N . HIS A 1 97 ? -3.915 -8.665 -6.760 1.00 93.12 97 HIS A N 1
ATOM 777 C CA . HIS A 1 97 ? -4.044 -7.289 -7.252 1.00 93.12 97 HIS A CA 1
ATOM 778 C C . HIS A 1 97 ? -3.121 -6.348 -6.470 1.00 93.12 97 HIS A C 1
ATOM 780 O O . HIS A 1 97 ? -3.040 -6.451 -5.245 1.00 93.12 97 HIS A O 1
ATOM 786 N N . LEU A 1 98 ? -2.443 -5.434 -7.167 1.00 95.50 98 LEU A N 1
ATOM 787 C CA . LEU A 1 98 ? -1.517 -4.485 -6.559 1.00 95.50 98 LEU A CA 1
ATOM 788 C C . LEU A 1 98 ? -2.035 -3.049 -6.693 1.00 95.50 98 LEU A C 1
ATOM 790 O O . LEU A 1 98 ? -2.265 -2.554 -7.800 1.00 95.50 98 LEU A O 1
ATOM 794 N N . PHE A 1 99 ? -2.190 -2.395 -5.542 1.00 95.56 99 PHE A N 1
ATOM 795 C CA . PHE A 1 99 ? -2.667 -1.022 -5.404 1.00 95.56 99 PHE A CA 1
ATOM 796 C C . PHE A 1 99 ? -1.627 -0.189 -4.653 1.00 95.56 99 PHE A C 1
ATOM 798 O O . PHE A 1 99 ? -1.250 -0.546 -3.538 1.00 95.56 99 PHE A O 1
ATOM 805 N N . LEU A 1 100 ? -1.160 0.904 -5.252 1.00 95.69 100 LEU A N 1
ATOM 806 C CA . LEU A 1 100 ? -0.181 1.810 -4.652 1.00 95.69 100 LEU A CA 1
ATOM 807 C C . LEU A 1 100 ? -0.880 2.895 -3.848 1.00 95.69 100 LEU A C 1
ATOM 809 O O . LEU A 1 100 ? -1.659 3.648 -4.422 1.00 95.69 100 LEU A O 1
ATOM 813 N N . VAL A 1 101 ? -0.577 3.004 -2.556 1.00 96.31 101 VAL A N 1
ATOM 814 C CA . VAL A 1 101 ? -1.072 4.093 -1.703 1.00 96.31 101 VAL A CA 1
ATOM 815 C C . VAL A 1 101 ? -0.246 5.350 -1.952 1.00 96.31 101 VAL A C 1
ATOM 817 O O . VAL A 1 101 ? 0.957 5.369 -1.672 1.00 96.31 101 VAL A O 1
ATOM 820 N N . ASN A 1 102 ? -0.912 6.400 -2.430 1.00 90.62 102 ASN A N 1
ATOM 821 C CA . ASN A 1 102 ? -0.299 7.700 -2.714 1.00 90.62 102 ASN A CA 1
ATOM 822 C C . ASN A 1 102 ? -0.694 8.788 -1.718 1.00 90.62 102 ASN A C 1
ATOM 824 O O . ASN A 1 102 ? 0.059 9.739 -1.536 1.00 90.62 102 ASN A O 1
ATOM 828 N N . GLU A 1 103 ? -1.842 8.642 -1.066 1.00 94.25 103 GLU A N 1
ATOM 829 C CA . GLU A 1 103 ? -2.332 9.588 -0.071 1.00 94.25 103 GLU A CA 1
ATOM 830 C C . GLU A 1 103 ? -3.265 8.865 0.905 1.00 94.25 103 GLU A C 1
ATOM 832 O O . GLU A 1 103 ? -3.869 7.840 0.567 1.00 94.25 103 GLU A O 1
ATOM 837 N N . PHE A 1 104 ? -3.360 9.393 2.124 1.00 95.56 104 PHE A N 1
ATOM 838 C CA . PHE A 1 104 ? -4.349 8.971 3.103 1.00 95.56 104 PHE A CA 1
ATOM 839 C C . PHE A 1 104 ? -4.972 10.189 3.783 1.00 95.56 104 PHE A C 1
ATOM 841 O O . PHE A 1 104 ? -4.318 11.218 3.941 1.00 95.56 104 PHE A O 1
ATOM 848 N N . VAL A 1 105 ? -6.225 10.048 4.201 1.00 95.19 105 VAL A N 1
ATOM 849 C CA . VAL A 1 105 ? -6.945 11.035 5.009 1.00 95.19 105 VAL A CA 1
ATOM 850 C C . VAL A 1 105 ? -7.500 10.327 6.236 1.00 95.19 105 VAL A C 1
ATOM 852 O O . VAL A 1 105 ? -7.956 9.185 6.157 1.00 95.19 105 VAL A O 1
ATOM 855 N N . HIS A 1 106 ? -7.452 11.010 7.372 1.00 93.88 106 HIS A N 1
ATOM 856 C CA . HIS A 1 106 ? -8.059 10.560 8.614 1.00 93.88 106 HIS A CA 1
ATOM 857 C C . HIS A 1 106 ? -8.743 11.744 9.300 1.00 93.88 106 HIS A C 1
ATOM 859 O O . HIS A 1 106 ? -8.347 12.897 9.100 1.00 93.88 106 HIS A O 1
ATOM 865 N N . GLU A 1 107 ? -9.795 11.480 10.071 1.00 85.38 107 GLU A N 1
ATOM 866 C CA . GLU A 1 107 ? -10.426 12.532 10.862 1.00 85.38 107 GLU A CA 1
ATOM 867 C C . GLU A 1 107 ? -9.511 12.902 12.032 1.00 85.38 107 GLU A C 1
ATOM 869 O O . GLU A 1 107 ? -9.189 12.062 12.870 1.00 85.38 107 GLU A O 1
ATOM 874 N N . VAL A 1 108 ? -9.115 14.173 12.120 1.00 68.94 108 VAL A N 1
ATOM 875 C CA . VAL A 1 108 ? -8.439 14.703 13.309 1.00 68.94 108 VAL A CA 1
ATOM 876 C C . VAL A 1 108 ? -9.524 15.099 14.312 1.00 68.94 108 VAL A C 1
ATOM 878 O O . VAL A 1 108 ? -10.266 16.045 14.037 1.00 68.94 108 VAL A O 1
ATOM 881 N N . PRO A 1 109 ? -9.655 14.431 15.474 1.00 57.28 109 PRO A N 1
ATOM 882 C CA . PRO A 1 109 ? -10.591 14.881 16.494 1.00 57.28 109 PRO A CA 1
ATOM 883 C C . PRO A 1 109 ? -10.119 16.244 17.019 1.00 57.28 109 PRO A C 1
ATOM 885 O O . PRO A 1 109 ? -8.989 16.351 17.502 1.00 57.28 109 PRO A O 1
ATOM 888 N N . HIS A 1 110 ? -10.964 17.269 16.882 1.00 45.31 110 HIS A N 1
ATOM 889 C CA . HIS A 1 110 ? -10.761 18.599 17.468 1.00 45.31 110 HIS A CA 1
ATOM 890 C C . HIS A 1 110 ? -10.881 18.586 18.996 1.00 45.31 110 HIS A C 1
ATOM 892 O O . HIS A 1 110 ? -11.736 17.834 19.521 1.00 45.31 110 HIS A O 1
#